Protein AF-A0A954YUU7-F1 (afdb_monomer)

Solvent-accessible surface area (backbone atoms only — not comparable to full-atom values): 8107 Å² total; per-residue (Å²): 110,68,68,59,55,49,57,58,51,59,74,70,55,63,69,83,80,57,45,73,68,53,53,52,54,51,49,52,55,49,50,50,46,53,50,47,47,47,38,70,70,43,52,47,56,52,49,53,53,49,51,53,50,52,42,43,75,76,69,24,52,82,73,52,71,70,53,55,50,48,22,47,68,26,26,52,60,20,48,50,49,51,50,48,52,45,53,51,51,52,50,52,50,52,52,42,42,74,72,68,52,73,58,63,66,62,52,60,50,47,46,77,81,47,41,59,68,59,52,53,49,54,55,50,51,23,54,51,33,27,51,51,13,49,48,49,44,53,53,45,52,50,50,27,58,52,83,74,119

pLDDT: mean 84.13, std 15.95, range [41.03, 98.38]

Mean predicted aligned error: 7.37 Å

Foldseek 3Di:
DLVVVLVVLVVPQDCVLLPPVLVVVLVVLVVVLVVLCCVLVPVVVVVLVVLQVVLVVVPFARQDPVLVVLLCVLRVVLSVLVSVLSSLLSVLVSVCVVVPDNPVVVSVCCRVDNPPVVVCVSNVSSVVSNVVSVVSSVVSSVVRNPVPD

Radius of gyration: 20.02 Å; Cα contacts (8 Å, |Δi|>4): 94; chains: 1; bounding box: 42×26×63 Å

Sequence (149 aa):
LSGVAFQESSKKFNLEAAGGLSYWDANLRLALVHGHILFIGVLLPVALLGMMHLAWAHGGAVIGPKAMRWTSRLYLPCAAVTVGLMLYKGYHVLLSARFGTTNLDAINAAYFGGAVALRHTVYGLAHTGMAIGLGIFVWSLWRSLRDRS

Secondary structure (DSSP, 8-state):
-HHHHHHHHHTT--TTTT-HHHHHHHHHHHHHHHHHHHIIIIIHHHHHHHHHHHHHHTTPPPPPHHHHHHHHHHHHHHHHHHHHHHHHHHHHHHHHHHTT---HHHHHHHGGGG-HHHHHHHHHHHHHHHHHHHHHHHHHHHHHHHTT-

Structure (mmCIF, N/CA/C/O backbone):
data_AF-A0A954YUU7-F1
#
_entry.id   AF-A0A954YUU7-F1
#
loop_
_atom_site.group_PDB
_atom_site.id
_atom_site.type_symbol
_atom_site.label_atom_id
_atom_site.label_alt_id
_atom_site.label_comp_id
_atom_site.label_asym_id
_atom_site.label_entity_id
_atom_site.label_seq_id
_atom_site.pdbx_PDB_ins_code
_atom_site.Cartn_x
_atom_site.Cartn_y
_atom_site.Cartn_z
_atom_site.occupancy
_atom_site.B_iso_or_equiv
_atom_site.auth_seq_id
_atom_site.auth_comp_id
_atom_site.auth_asym_id
_atom_site.auth_atom_id
_atom_site.pdbx_PDB_model_num
ATOM 1 N N . LEU A 1 1 ? -5.415 10.525 -14.731 1.00 43.44 1 LEU A N 1
ATOM 2 C CA . LEU A 1 1 ? -4.658 10.747 -15.990 1.00 43.44 1 LEU A CA 1
ATOM 3 C C . LEU A 1 1 ? -3.691 9.603 -16.314 1.00 43.44 1 LEU A C 1
ATOM 5 O O . LEU A 1 1 ? -3.730 9.124 -17.438 1.00 43.44 1 LEU A O 1
ATOM 9 N N . SER A 1 2 ? -2.898 9.094 -15.360 1.00 41.03 2 SER A N 1
ATOM 10 C CA . SER A 1 2 ? -1.953 7.981 -15.598 1.00 41.03 2 SER A CA 1
ATOM 11 C C . SER A 1 2 ? -2.601 6.683 -16.108 1.00 41.03 2 SER A C 1
ATOM 13 O O . SER A 1 2 ? -2.070 6.073 -17.025 1.00 41.03 2 SER A O 1
ATOM 15 N N . GLY A 1 3 ? -3.767 6.286 -15.582 1.00 41.25 3 GLY A N 1
ATOM 16 C CA . GLY A 1 3 ? -4.477 5.075 -16.031 1.00 41.25 3 GLY A CA 1
ATOM 17 C C . GLY A 1 3 ? -5.008 5.149 -17.469 1.00 41.25 3 GLY A C 1
ATOM 18 O O . GLY A 1 3 ? -4.908 4.181 -18.212 1.00 41.25 3 GLY A O 1
ATOM 19 N N . VAL A 1 4 ? -5.494 6.320 -17.897 1.00 48.12 4 VAL A N 1
ATOM 20 C CA . VAL A 1 4 ? -5.962 6.547 -19.279 1.00 48.12 4 VAL A CA 1
ATOM 21 C C . VAL A 1 4 ? -4.778 6.575 -20.245 1.00 48.12 4 VAL A C 1
ATOM 23 O O . VAL A 1 4 ? -4.830 5.944 -21.294 1.00 48.12 4 VAL A O 1
ATOM 26 N N . ALA A 1 5 ? -3.671 7.220 -19.859 1.00 47.91 5 ALA A N 1
ATOM 27 C CA . ALA A 1 5 ? -2.430 7.191 -20.633 1.00 47.91 5 ALA A CA 1
ATOM 28 C C . ALA A 1 5 ? -1.857 5.766 -20.754 1.00 47.91 5 ALA A C 1
ATOM 30 O O . ALA A 1 5 ? -1.339 5.393 -21.804 1.00 47.91 5 ALA A O 1
ATOM 31 N N . PHE A 1 6 ? -1.993 4.949 -19.705 1.00 53.81 6 PHE A N 1
ATOM 32 C CA . PHE A 1 6 ? -1.594 3.544 -19.713 1.00 53.81 6 PHE A CA 1
ATOM 33 C C . PHE A 1 6 ? -2.450 2.710 -20.679 1.00 53.81 6 PHE A C 1
ATOM 35 O O . PHE A 1 6 ? -1.908 1.974 -21.501 1.00 53.81 6 PHE A O 1
ATOM 42 N N . GLN A 1 7 ? -3.774 2.874 -20.629 1.00 53.28 7 GLN A N 1
ATOM 43 C CA . GLN A 1 7 ? -4.718 2.183 -21.513 1.00 53.28 7 GLN A CA 1
ATOM 44 C C . GLN A 1 7 ? -4.572 2.607 -22.985 1.00 53.28 7 GLN A C 1
ATOM 46 O O . GLN A 1 7 ? -4.714 1.789 -23.887 1.00 53.28 7 GLN A O 1
ATOM 51 N N . GLU A 1 8 ? -4.277 3.877 -23.252 1.00 53.88 8 GLU A N 1
ATOM 52 C CA . GLU A 1 8 ? -3.975 4.368 -24.603 1.00 53.88 8 GLU A CA 1
ATOM 53 C C . GLU A 1 8 ? -2.629 3.840 -25.128 1.00 53.88 8 GLU A C 1
ATOM 55 O O . GLU A 1 8 ? -2.486 3.566 -26.320 1.00 53.88 8 GLU A O 1
ATOM 60 N N . SER A 1 9 ? -1.643 3.665 -24.243 1.00 53.56 9 SER A N 1
ATOM 61 C CA . SER A 1 9 ? -0.322 3.135 -24.596 1.00 53.56 9 SER A CA 1
ATOM 62 C C . SER A 1 9 ? -0.359 1.632 -24.893 1.00 53.56 9 SER A C 1
ATOM 64 O O . SER A 1 9 ? 0.294 1.181 -25.833 1.00 53.56 9 SER A O 1
ATOM 66 N N . SER A 1 10 ? -1.166 0.852 -24.162 1.00 56.69 10 SER A N 1
ATOM 67 C CA . SER A 1 10 ? -1.283 -0.597 -24.387 1.00 56.69 10 SER A CA 1
ATOM 68 C C . SER A 1 10 ? -1.930 -0.952 -25.730 1.00 56.69 10 SER A C 1
ATOM 70 O O . SER A 1 10 ? -1.542 -1.941 -26.343 1.00 56.69 10 SER A O 1
ATOM 72 N N . LYS A 1 11 ? -2.850 -0.123 -26.243 1.00 58.62 11 LYS A N 1
ATOM 73 C CA . LYS A 1 11 ? -3.479 -0.320 -27.566 1.00 58.62 11 LYS A CA 1
ATOM 74 C C . LYS A 1 11 ? -2.500 -0.198 -28.738 1.00 58.62 11 LYS A C 1
ATOM 76 O O . LYS A 1 11 ? -2.761 -0.740 -29.803 1.00 58.62 11 LYS A O 1
ATOM 81 N N . LYS A 1 12 ? -1.403 0.547 -28.565 1.00 57.59 12 LYS A N 1
ATOM 82 C CA . LYS A 1 12 ? -0.392 0.795 -29.613 1.00 57.59 12 LYS A CA 1
ATOM 83 C C . LYS A 1 12 ? 0.745 -0.224 -29.587 1.00 57.59 12 LYS A C 1
ATOM 85 O O . LYS A 1 12 ? 1.696 -0.107 -30.356 1.00 57.59 12 LYS A O 1
ATOM 90 N N . PHE A 1 13 ? 0.671 -1.190 -28.678 1.00 56.81 13 PHE A N 1
ATOM 91 C CA . PHE A 1 13 ? 1.671 -2.226 -28.536 1.00 56.81 13 PHE A CA 1
ATOM 92 C C . PHE A 1 13 ? 1.469 -3.279 -29.629 1.00 56.81 13 PHE A C 1
ATOM 94 O O . PHE A 1 13 ? 0.458 -3.976 -29.637 1.00 56.81 13 PHE A O 1
ATOM 101 N N . ASN A 1 14 ? 2.402 -3.364 -30.582 1.00 57.22 14 ASN A N 1
ATOM 102 C CA . ASN A 1 14 ? 2.292 -4.312 -31.685 1.00 57.22 14 ASN A CA 1
ATOM 103 C C . ASN A 1 14 ? 2.688 -5.720 -31.207 1.00 57.22 14 ASN A C 1
ATOM 105 O O . ASN A 1 14 ? 3.862 -6.007 -30.969 1.00 57.22 14 ASN A O 1
ATOM 109 N N . LEU A 1 15 ? 1.679 -6.568 -31.017 1.00 55.12 15 LEU A N 1
ATOM 110 C CA . LEU A 1 15 ? 1.772 -7.869 -30.348 1.00 55.12 15 LEU A CA 1
ATOM 111 C C . LEU A 1 15 ? 2.627 -8.889 -31.101 1.00 55.12 15 LEU A C 1
ATOM 113 O O . LEU A 1 15 ? 3.297 -9.711 -30.478 1.00 55.12 15 LEU A O 1
ATOM 117 N N . GLU A 1 16 ? 2.644 -8.808 -32.428 1.00 56.09 16 GLU A N 1
ATOM 118 C CA . GLU A 1 16 ? 3.405 -9.723 -33.282 1.00 56.09 16 GLU A CA 1
ATOM 119 C C . GLU A 1 16 ? 4.917 -9.461 -33.213 1.00 56.09 16 GLU A C 1
ATOM 121 O O . GLU A 1 16 ? 5.716 -10.385 -33.338 1.00 56.09 16 GLU A O 1
ATOM 126 N N . ALA A 1 17 ? 5.324 -8.219 -32.931 1.00 56.62 17 ALA A N 1
ATOM 127 C CA . ALA A 1 17 ? 6.730 -7.822 -32.874 1.00 56.62 17 ALA A CA 1
ATOM 128 C C . ALA A 1 17 ? 7.426 -8.195 -31.551 1.00 56.62 17 ALA A C 1
ATOM 130 O O . ALA A 1 17 ? 8.653 -8.221 -31.485 1.00 56.62 17 ALA A O 1
ATOM 131 N N . ALA A 1 18 ? 6.666 -8.473 -30.488 1.00 55.22 18 ALA A N 1
ATOM 132 C CA . ALA A 1 18 ? 7.222 -8.675 -29.150 1.00 55.22 18 ALA A CA 1
ATOM 133 C C . ALA A 1 18 ? 7.676 -10.127 -28.881 1.00 55.22 18 ALA A C 1
ATOM 135 O O . ALA A 1 18 ? 8.392 -10.370 -27.910 1.00 55.22 18 ALA A O 1
ATOM 136 N N . GLY A 1 19 ? 7.302 -11.092 -29.730 1.00 55.84 19 GLY A N 1
ATOM 137 C CA . GLY A 1 19 ? 7.535 -12.521 -29.493 1.00 55.84 19 GLY A CA 1
ATOM 138 C C . GLY A 1 19 ? 6.646 -13.051 -28.358 1.00 55.84 19 GLY A C 1
ATOM 139 O O . GLY A 1 19 ? 6.713 -12.578 -27.228 1.00 55.84 19 GLY A O 1
ATOM 140 N N . GLY A 1 20 ? 5.789 -14.037 -28.642 1.00 54.81 20 GLY A N 1
ATOM 141 C CA . GLY A 1 20 ? 4.630 -14.406 -27.807 1.00 54.81 20 GLY A CA 1
ATOM 142 C C . GLY A 1 20 ? 4.870 -14.672 -26.308 1.00 54.81 20 GLY A C 1
ATOM 143 O O . GLY A 1 20 ? 3.942 -14.509 -25.523 1.00 54.81 20 GLY A O 1
ATOM 144 N N . LEU A 1 21 ? 6.088 -15.016 -25.875 1.00 55.62 21 LEU A N 1
ATOM 145 C CA . LEU A 1 21 ? 6.442 -15.162 -24.451 1.00 55.62 21 LEU A CA 1
ATOM 146 C C . LEU A 1 21 ? 6.482 -13.820 -23.696 1.00 55.62 21 LEU A C 1
ATOM 148 O O . LEU A 1 21 ? 6.006 -13.739 -22.565 1.00 55.62 21 LEU A O 1
ATOM 152 N N . SER A 1 22 ? 6.969 -12.746 -24.326 1.00 61.31 22 SER A N 1
ATOM 153 C CA . SER A 1 22 ? 7.045 -11.422 -23.685 1.00 61.31 22 SER A CA 1
ATOM 154 C C . SER A 1 22 ? 5.660 -10.797 -23.473 1.00 61.31 22 SER A C 1
ATOM 156 O O . SER A 1 22 ? 5.454 -10.032 -22.530 1.00 61.31 22 SER A O 1
ATOM 158 N N . TYR A 1 23 ? 4.689 -11.171 -24.314 1.00 62.81 23 TYR A N 1
ATOM 159 C CA . TYR A 1 23 ? 3.291 -10.768 -24.194 1.00 62.81 23 TYR A CA 1
ATOM 160 C C . TYR A 1 23 ? 2.627 -11.358 -22.948 1.00 62.81 23 TYR A C 1
ATOM 162 O O . TYR A 1 23 ? 2.000 -10.625 -22.178 1.00 62.81 23 TYR A O 1
ATOM 170 N N . TRP A 1 24 ? 2.784 -12.666 -22.726 1.00 59.75 24 TRP A N 1
ATOM 171 C CA . TRP A 1 24 ? 2.230 -13.331 -21.547 1.00 59.75 24 TRP A CA 1
ATOM 172 C C . TRP A 1 24 ? 2.837 -12.781 -20.260 1.00 59.75 24 TRP A C 1
ATOM 174 O O . TRP A 1 24 ? 2.092 -12.468 -19.334 1.00 59.75 24 TRP A O 1
ATOM 184 N N . ASP A 1 25 ? 4.149 -12.552 -20.232 1.00 62.22 25 ASP A N 1
ATOM 185 C CA . ASP A 1 25 ? 4.821 -11.954 -19.076 1.00 62.22 25 ASP A CA 1
ATOM 186 C C . ASP A 1 25 ? 4.380 -10.509 -18.813 1.00 62.22 25 ASP A C 1
ATOM 188 O O . ASP A 1 25 ? 4.174 -10.116 -17.658 1.00 62.22 25 ASP A O 1
ATOM 192 N N . ALA A 1 26 ? 4.200 -9.704 -19.864 1.00 64.00 26 ALA A N 1
ATOM 193 C CA . ALA A 1 26 ? 3.695 -8.340 -19.736 1.00 64.00 26 ALA A CA 1
ATOM 194 C C . ALA A 1 26 ? 2.254 -8.318 -19.198 1.00 64.00 26 ALA A C 1
ATOM 196 O O . ALA A 1 26 ? 1.956 -7.553 -18.275 1.00 64.00 26 ALA A O 1
ATOM 197 N N . ASN A 1 27 ? 1.381 -9.192 -19.707 1.00 66.62 27 ASN A N 1
ATOM 198 C CA . ASN A 1 27 ? 0.008 -9.3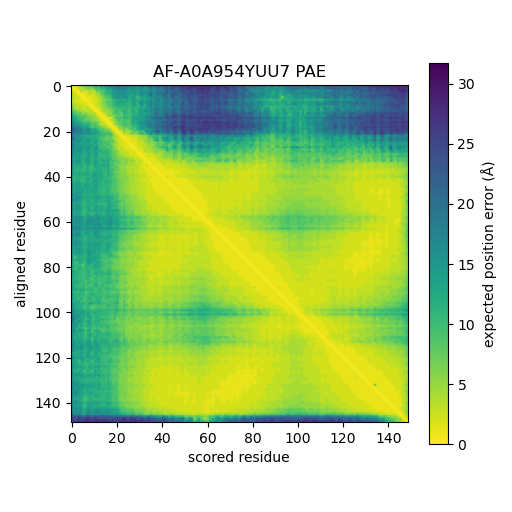31 -19.224 1.00 66.62 27 ASN A CA 1
ATOM 199 C C . ASN A 1 27 ? -0.062 -9.862 -17.795 1.00 66.62 27 ASN A C 1
ATOM 201 O O . ASN A 1 27 ? -0.828 -9.331 -16.995 1.00 66.62 27 ASN A O 1
ATOM 205 N N . LEU A 1 28 ? 0.747 -10.864 -17.444 1.00 66.06 28 LEU A N 1
ATOM 206 C CA . LEU A 1 28 ? 0.788 -11.419 -16.092 1.00 66.06 28 LEU A CA 1
ATOM 207 C C . LEU A 1 28 ? 1.224 -10.346 -15.087 1.00 66.06 28 LEU A C 1
ATOM 209 O O . LEU A 1 28 ? 0.608 -10.176 -14.034 1.00 66.06 28 LEU A O 1
ATOM 213 N N . ARG A 1 29 ? 2.249 -9.558 -15.436 1.00 66.75 29 ARG A N 1
ATOM 214 C CA . ARG A 1 29 ? 2.715 -8.432 -14.613 1.00 66.75 29 ARG A CA 1
ATOM 215 C C . ARG A 1 29 ? 1.661 -7.336 -14.495 1.00 66.75 29 ARG A C 1
ATOM 217 O O . ARG A 1 29 ? 1.523 -6.761 -13.418 1.00 66.75 29 ARG A O 1
ATOM 224 N N . LEU A 1 30 ? 0.906 -7.060 -15.556 1.00 67.50 30 LEU A N 1
ATOM 225 C CA . LEU A 1 30 ? -0.180 -6.084 -15.526 1.00 67.50 30 LEU A CA 1
ATOM 226 C C . LEU A 1 30 ? -1.371 -6.561 -14.683 1.00 67.50 30 LEU A C 1
ATOM 228 O O . LEU A 1 30 ? -1.890 -5.802 -13.862 1.00 67.50 30 LEU A O 1
ATOM 232 N N . ALA A 1 31 ? -1.761 -7.826 -14.833 1.00 73.38 31 ALA A N 1
ATOM 233 C CA . ALA A 1 31 ? -2.781 -8.468 -14.013 1.00 73.38 31 ALA A CA 1
ATOM 234 C C . ALA A 1 31 ? -2.391 -8.436 -12.529 1.00 73.38 31 ALA A C 1
ATOM 236 O O . ALA A 1 31 ? -3.233 -8.154 -11.677 1.00 73.38 31 ALA A O 1
ATOM 237 N N . LEU A 1 32 ? -1.103 -8.618 -12.217 1.00 75.69 32 LEU A N 1
ATOM 238 C CA . LEU A 1 32 ? -0.587 -8.506 -10.855 1.00 75.69 32 LEU A CA 1
ATOM 239 C C . LEU A 1 32 ? -0.770 -7.094 -10.274 1.00 75.69 32 LEU A C 1
ATOM 241 O O . LEU A 1 32 ? -1.151 -6.961 -9.110 1.00 75.69 32 LEU A O 1
ATOM 245 N N . VAL A 1 33 ? -0.527 -6.045 -11.070 1.00 76.00 33 VAL A N 1
ATOM 246 C CA . VAL A 1 33 ? -0.754 -4.646 -10.658 1.00 76.00 33 VAL A CA 1
ATOM 247 C C . VAL A 1 33 ? -2.237 -4.393 -10.404 1.00 76.00 33 VAL A C 1
ATOM 249 O O . VAL A 1 33 ? -2.593 -3.818 -9.376 1.00 76.00 33 VAL A O 1
ATOM 252 N N . HIS A 1 34 ? -3.108 -4.859 -11.301 1.00 75.12 34 HIS A N 1
ATOM 253 C CA . HIS A 1 34 ? -4.553 -4.719 -11.133 1.00 75.12 34 HIS A CA 1
ATOM 254 C C . HIS A 1 34 ? -5.049 -5.441 -9.871 1.00 75.12 34 HIS A C 1
ATOM 256 O O . HIS A 1 34 ? -5.762 -4.851 -9.059 1.00 75.12 34 HIS A O 1
ATOM 262 N N . GLY A 1 35 ? -4.599 -6.683 -9.664 1.00 83.69 35 GLY A N 1
ATOM 263 C CA . GLY A 1 35 ? -4.920 -7.480 -8.483 1.00 83.69 35 GLY A CA 1
ATOM 264 C C . GLY A 1 35 ? -4.473 -6.812 -7.184 1.00 83.69 35 GLY A C 1
ATOM 265 O O . GLY A 1 35 ? -5.247 -6.762 -6.232 1.00 83.69 35 GLY A O 1
ATOM 266 N N . HIS A 1 36 ? -3.274 -6.221 -7.149 1.00 87.62 36 HIS A N 1
ATOM 267 C CA . HIS A 1 36 ? -2.804 -5.490 -5.970 1.00 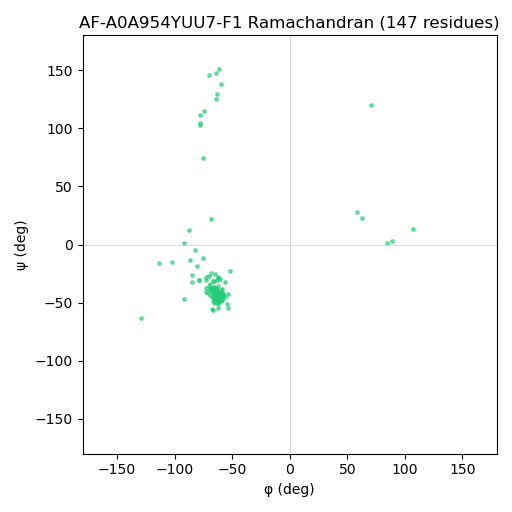87.62 36 HIS A CA 1
ATOM 268 C C . HIS A 1 36 ? -3.634 -4.244 -5.691 1.00 87.62 36 HIS A C 1
ATOM 270 O O . HIS A 1 36 ? -4.006 -4.037 -4.541 1.00 87.62 36 HIS A O 1
ATOM 276 N N . ILE A 1 37 ? -3.951 -3.439 -6.711 1.00 87.62 37 ILE A N 1
ATOM 277 C CA . ILE A 1 37 ? -4.790 -2.244 -6.541 1.00 87.62 37 ILE A CA 1
ATOM 278 C C . ILE A 1 37 ? -6.157 -2.632 -5.977 1.00 87.62 37 ILE A C 1
ATOM 280 O O . ILE A 1 37 ? -6.612 -2.015 -5.015 1.00 87.62 37 ILE A O 1
ATOM 284 N N . LEU A 1 38 ? -6.791 -3.668 -6.532 1.00 88.94 38 LEU A N 1
ATOM 285 C CA . LEU A 1 38 ? -8.079 -4.151 -6.041 1.00 88.94 38 LEU A CA 1
ATOM 286 C C . LEU A 1 38 ? -7.963 -4.670 -4.601 1.00 88.94 38 LEU A C 1
ATOM 288 O O . LEU A 1 38 ? -8.781 -4.332 -3.747 1.00 88.94 38 LEU A O 1
ATOM 292 N N . PHE A 1 39 ? -6.924 -5.450 -4.308 1.00 92.81 39 PHE A N 1
ATOM 293 C CA . PHE A 1 39 ? -6.736 -6.038 -2.991 1.00 92.81 39 PHE A CA 1
ATOM 294 C C . PHE A 1 39 ? -6.461 -4.981 -1.913 1.00 92.81 39 PHE A C 1
ATOM 296 O O . PHE A 1 39 ? -7.214 -4.888 -0.947 1.00 92.81 39 PHE A O 1
ATOM 303 N N . ILE A 1 40 ? -5.432 -4.145 -2.080 1.00 93.81 40 ILE A N 1
ATOM 304 C CA . ILE A 1 40 ? -5.035 -3.160 -1.058 1.00 93.81 40 ILE A CA 1
ATOM 305 C C . ILE A 1 40 ? -5.940 -1.921 -1.056 1.00 93.81 40 ILE A C 1
ATOM 307 O O . ILE A 1 40 ? -6.144 -1.295 -0.017 1.00 93.81 40 ILE A O 1
ATOM 311 N N . GLY A 1 41 ? -6.486 -1.541 -2.211 1.00 89.56 41 GLY A N 1
ATOM 312 C CA . GLY A 1 41 ? -7.318 -0.348 -2.348 1.00 89.56 41 GLY A CA 1
ATOM 313 C C . GLY A 1 41 ? -8.785 -0.578 -2.000 1.00 89.56 41 GLY A C 1
ATOM 314 O O . GLY A 1 41 ? -9.453 0.370 -1.597 1.00 89.56 41 GLY A O 1
ATOM 315 N N . VAL A 1 42 ? -9.289 -1.811 -2.143 1.00 91.94 42 VAL A N 1
ATOM 316 C CA . VAL A 1 42 ? -10.726 -2.106 -2.014 1.00 91.94 42 VAL A CA 1
ATOM 317 C C . VAL A 1 42 ? -10.986 -3.261 -1.055 1.00 91.94 42 VAL A C 1
ATOM 319 O O . VAL A 1 42 ? -11.611 -3.054 -0.016 1.00 91.94 42 VAL A O 1
ATOM 322 N N . LEU A 1 43 ? -10.499 -4.466 -1.365 1.00 95.50 43 LEU A N 1
ATOM 323 C CA . LEU A 1 43 ? -10.875 -5.670 -0.615 1.00 95.50 43 LEU A CA 1
ATOM 324 C C . LEU A 1 43 ? -10.402 -5.619 0.837 1.00 95.50 43 LEU A C 1
ATOM 326 O O . LEU A 1 43 ? -11.174 -5.935 1.739 1.00 95.50 43 LEU A O 1
ATOM 330 N N . LEU A 1 44 ? -9.162 -5.187 1.078 1.00 95.62 44 LEU A N 1
ATOM 331 C CA . LEU A 1 44 ? -8.623 -5.118 2.428 1.00 95.62 44 LEU A CA 1
ATOM 332 C C . LEU A 1 44 ? -9.360 -4.070 3.282 1.00 95.62 44 LEU A C 1
ATOM 334 O O . LEU A 1 44 ? -9.834 -4.455 4.347 1.00 95.62 44 LEU A O 1
ATOM 338 N N . PRO A 1 45 ? -9.567 -2.807 2.847 1.00 94.50 45 PRO A N 1
ATOM 339 C CA . PRO A 1 45 ? -10.411 -1.858 3.579 1.00 94.50 45 PRO A CA 1
ATOM 340 C C . PRO A 1 45 ? -11.818 -2.381 3.890 1.00 94.50 45 PRO A C 1
ATOM 342 O O . PRO A 1 45 ? -12.287 -2.229 5.018 1.00 94.50 45 PRO A O 1
ATOM 345 N N . VAL A 1 46 ? -12.473 -3.039 2.927 1.00 97.25 46 VAL A N 1
ATOM 346 C CA . VAL A 1 46 ? -13.793 -3.658 3.136 1.00 97.25 46 VAL A CA 1
ATOM 347 C C . VAL A 1 46 ? -13.719 -4.758 4.198 1.00 97.25 46 VAL A C 1
ATOM 349 O O . VAL A 1 46 ? -14.561 -4.798 5.094 1.00 97.25 46 VAL A O 1
ATOM 352 N N . ALA A 1 47 ? -12.690 -5.606 4.163 1.00 97.31 47 ALA A N 1
ATOM 353 C CA . ALA A 1 47 ? -12.474 -6.633 5.177 1.00 97.31 47 ALA A CA 1
ATOM 354 C C . ALA A 1 47 ? -12.217 -6.030 6.571 1.00 97.31 47 ALA A C 1
ATOM 356 O O . ALA A 1 47 ? -12.767 -6.525 7.554 1.00 97.31 47 ALA A O 1
ATOM 357 N N . LEU A 1 48 ? -11.441 -4.941 6.675 1.00 96.38 48 LEU A N 1
ATOM 358 C CA . LEU A 1 48 ? -11.223 -4.236 7.945 1.00 96.38 48 LEU A CA 1
ATOM 359 C C . LEU A 1 48 ? -12.539 -3.696 8.518 1.00 96.38 48 LEU A C 1
ATOM 361 O O . LEU A 1 48 ? -12.819 -3.889 9.701 1.00 96.38 48 LEU A O 1
ATOM 365 N N . LEU A 1 49 ? -13.371 -3.071 7.679 1.00 96.38 49 LEU A N 1
ATOM 366 C CA . LEU A 1 49 ? -14.698 -2.597 8.078 1.00 96.38 49 LEU A CA 1
ATOM 367 C C . LEU A 1 49 ? -15.602 -3.752 8.524 1.00 96.38 49 LEU A C 1
ATOM 369 O O . LEU A 1 49 ? -16.252 -3.649 9.564 1.00 96.38 49 LEU A O 1
ATOM 373 N N . GLY A 1 50 ? -15.597 -4.867 7.789 1.00 97.62 50 GLY A N 1
ATOM 374 C CA . GLY A 1 50 ? -16.326 -6.081 8.160 1.00 97.62 50 GLY A CA 1
ATOM 375 C C . GLY A 1 50 ? -15.890 -6.627 9.520 1.00 97.62 50 GLY A C 1
ATOM 376 O O . GLY A 1 50 ? -16.733 -6.931 10.360 1.00 97.62 50 GLY A O 1
ATOM 377 N N . MET A 1 51 ? -14.584 -6.669 9.791 1.00 97.25 51 MET A N 1
ATOM 378 C CA . MET A 1 51 ? -14.054 -7.081 11.093 1.00 97.25 51 MET A CA 1
ATOM 379 C C . MET A 1 51 ? -14.482 -6.146 12.230 1.00 97.25 51 MET A C 1
ATOM 381 O O . MET A 1 51 ? -14.861 -6.629 13.295 1.00 97.25 51 MET A O 1
ATOM 385 N N . MET A 1 52 ? -14.469 -4.823 12.018 1.00 96.31 52 MET A N 1
ATOM 386 C CA . MET A 1 52 ? -14.982 -3.868 13.012 1.00 96.31 52 MET A CA 1
ATOM 387 C C . MET A 1 52 ? -16.470 -4.086 13.281 1.00 96.31 52 MET A C 1
ATOM 389 O O . MET A 1 52 ? -16.889 -4.091 14.438 1.00 96.31 52 MET A O 1
ATOM 393 N N . HIS A 1 53 ? -17.259 -4.278 12.221 1.00 96.62 53 HIS A N 1
ATOM 394 C CA . HIS A 1 53 ? -18.692 -4.515 12.334 1.00 96.62 53 HIS A CA 1
ATOM 395 C C . HIS A 1 53 ? -18.987 -5.802 13.106 1.00 96.62 53 HIS A C 1
ATOM 397 O O . HIS A 1 53 ? -19.785 -5.779 14.039 1.00 96.62 53 HIS A O 1
ATOM 403 N N . LEU A 1 54 ? -18.296 -6.899 12.781 1.00 96.75 54 LEU A N 1
ATOM 404 C CA . LEU A 1 54 ? -18.423 -8.162 13.506 1.00 96.75 54 LEU A CA 1
ATOM 405 C C . LEU A 1 54 ? -18.005 -8.016 14.969 1.00 96.75 54 LEU A C 1
ATOM 407 O O . LEU A 1 54 ? -18.719 -8.497 15.847 1.00 96.75 54 LEU A O 1
ATOM 411 N N . ALA A 1 55 ? -16.899 -7.326 15.257 1.00 95.31 55 ALA A N 1
ATOM 412 C CA . ALA A 1 55 ? -16.473 -7.115 16.634 1.00 95.31 55 ALA A CA 1
ATOM 413 C C . ALA A 1 55 ? -17.516 -6.331 17.437 1.00 95.31 55 ALA A C 1
ATOM 415 O O . ALA A 1 55 ? -17.853 -6.738 18.550 1.00 95.31 55 ALA A O 1
ATOM 416 N N . TRP A 1 56 ? -18.076 -5.267 16.856 1.00 94.50 56 TRP A N 1
ATOM 417 C CA . TRP A 1 56 ? -19.156 -4.490 17.462 1.00 94.50 56 TRP A CA 1
ATOM 418 C C . TRP A 1 56 ? -20.435 -5.311 17.656 1.00 94.50 56 TRP A C 1
ATOM 420 O O . TRP A 1 56 ? -20.987 -5.300 18.752 1.00 94.50 56 TRP A O 1
ATOM 430 N N . ALA A 1 57 ? -20.859 -6.080 16.647 1.00 95.62 57 ALA A N 1
ATOM 431 C CA . ALA A 1 57 ? -22.049 -6.932 16.712 1.00 95.62 57 ALA A CA 1
ATOM 432 C C . ALA A 1 57 ? -21.954 -7.990 17.817 1.00 95.62 57 ALA A C 1
ATOM 434 O O . ALA A 1 57 ? -22.959 -8.369 18.410 1.00 95.62 57 ALA A O 1
ATOM 435 N N . HIS A 1 58 ? -20.739 -8.430 18.141 1.00 95.69 58 HIS A N 1
ATOM 436 C CA . HIS A 1 58 ? -20.530 -9.341 19.255 1.00 95.69 58 HIS A CA 1
ATOM 437 C C . HIS A 1 58 ? -20.474 -8.620 20.603 1.00 95.69 58 HIS A C 1
ATOM 439 O O . HIS A 1 58 ? -20.367 -9.323 21.594 1.00 95.69 58 HIS A O 1
ATOM 445 N N . GLY A 1 59 ? -20.516 -7.280 20.669 1.00 94.56 59 GLY A N 1
ATOM 446 C CA . GLY A 1 59 ? -20.436 -6.443 21.882 1.00 94.56 59 GLY A CA 1
ATOM 447 C C . GLY A 1 59 ? -19.106 -5.691 22.076 1.00 94.56 59 GLY A C 1
ATOM 448 O O . GLY A 1 59 ? -18.772 -5.295 23.190 1.00 94.56 59 GLY A O 1
ATOM 449 N N . GLY A 1 60 ? -18.254 -5.617 21.048 1.00 94.62 60 GLY A N 1
ATOM 450 C CA . GLY A 1 60 ? -16.866 -5.157 21.159 1.00 94.62 60 GLY A CA 1
ATOM 451 C C . GLY A 1 60 ? -16.810 -3.665 21.425 1.00 94.62 60 GLY A C 1
ATOM 452 O O . GLY A 1 60 ? -17.639 -2.912 20.910 1.00 94.62 60 GLY A O 1
ATOM 453 N N . ALA A 1 61 ? -15.825 -3.226 22.205 1.00 93.94 61 ALA A N 1
ATOM 454 C CA . ALA A 1 61 ? -15.640 -1.802 22.447 1.00 93.94 61 ALA A CA 1
ATOM 455 C C . ALA A 1 61 ? -15.293 -1.070 21.139 1.00 93.94 61 ALA A C 1
ATOM 457 O O . ALA A 1 61 ? -14.614 -1.604 20.259 1.00 93.94 61 ALA A O 1
ATOM 458 N N . VAL A 1 62 ? -15.719 0.184 21.005 1.00 93.25 62 VAL A N 1
ATOM 459 C CA . VAL A 1 62 ? -15.362 0.994 19.834 1.00 93.25 62 VAL A CA 1
ATOM 460 C C . VAL A 1 62 ? -13.846 1.204 19.806 1.00 93.25 62 VAL A C 1
ATOM 462 O O . VAL A 1 62 ? -13.249 1.632 20.795 1.00 93.25 62 VAL A O 1
ATOM 465 N N . ILE A 1 63 ? -13.204 0.925 18.666 1.00 94.94 63 ILE A N 1
ATOM 466 C CA . ILE A 1 63 ? -11.768 1.176 18.515 1.00 94.94 63 ILE A CA 1
ATOM 467 C C . ILE A 1 63 ? -11.506 2.683 18.616 1.00 94.94 63 ILE A C 1
ATOM 469 O O . ILE A 1 63 ? -12.071 3.483 17.872 1.00 94.94 63 ILE A O 1
ATOM 473 N N . GLY A 1 64 ? -10.614 3.071 19.529 1.00 94.50 64 GLY A N 1
ATOM 474 C CA . GLY A 1 64 ? -10.344 4.476 19.814 1.00 94.50 64 GLY A CA 1
ATOM 475 C C . GLY A 1 64 ? -9.802 5.267 18.608 1.00 94.50 64 GLY A C 1
ATOM 476 O O . GLY A 1 64 ? -9.055 4.733 17.778 1.00 94.50 64 GLY A O 1
ATOM 477 N N . PRO A 1 65 ? -10.070 6.586 18.543 1.00 96.31 65 PRO A N 1
ATOM 478 C CA . PRO A 1 65 ? -9.707 7.433 17.402 1.00 96.31 65 PRO A CA 1
ATOM 479 C C . PRO A 1 65 ? -8.193 7.510 17.162 1.00 96.31 65 PRO A C 1
ATOM 481 O O . PRO A 1 65 ? -7.746 7.691 16.029 1.00 96.31 65 PRO A O 1
ATOM 484 N N . LYS A 1 66 ? -7.378 7.345 18.214 1.00 97.06 66 LYS A N 1
ATOM 485 C CA . LYS A 1 66 ? -5.912 7.317 18.108 1.00 97.06 66 LYS A CA 1
ATOM 486 C C . LYS A 1 66 ? -5.430 6.123 17.279 1.00 97.06 66 LYS A C 1
ATOM 488 O O . LYS A 1 66 ? -4.585 6.314 16.408 1.00 97.06 66 LYS A O 1
ATOM 493 N N . ALA A 1 67 ? -5.968 4.927 17.522 1.00 96.25 67 ALA A N 1
ATOM 494 C CA . ALA A 1 67 ? -5.595 3.723 16.781 1.00 96.25 67 ALA A CA 1
ATOM 495 C C . ALA A 1 67 ? -6.001 3.842 15.307 1.00 96.25 67 ALA A C 1
ATOM 497 O O . ALA A 1 67 ? -5.160 3.668 14.431 1.00 96.25 67 ALA A O 1
ATOM 498 N N . MET A 1 68 ? -7.239 4.271 15.034 1.00 96.94 68 MET A N 1
ATOM 499 C CA . MET A 1 68 ? -7.726 4.484 13.663 1.00 96.94 68 MET A CA 1
ATOM 500 C C . MET A 1 68 ? -6.901 5.521 12.898 1.00 96.94 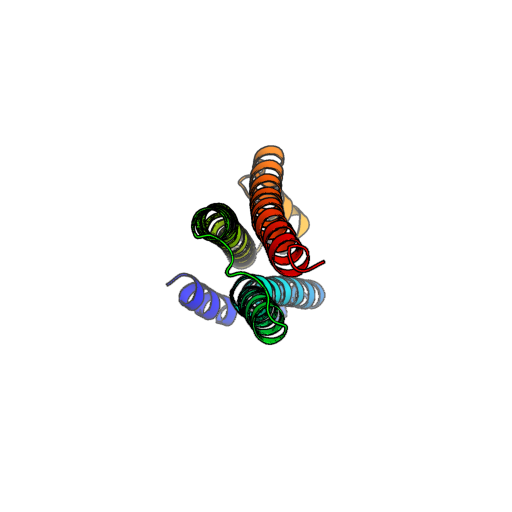68 MET A C 1
ATOM 502 O O . MET A 1 68 ? -6.583 5.326 11.721 1.00 96.94 68 MET A O 1
ATOM 506 N N . ARG A 1 69 ? -6.487 6.601 13.572 1.00 97.81 69 ARG A N 1
ATOM 507 C CA . ARG A 1 69 ? -5.608 7.617 12.984 1.00 97.81 69 ARG A CA 1
ATOM 508 C C . ARG A 1 69 ? -4.242 7.039 12.619 1.00 97.81 69 ARG A C 1
ATOM 510 O O . ARG A 1 69 ? -3.755 7.334 11.532 1.00 97.81 69 ARG A O 1
ATOM 517 N N . TRP A 1 70 ? -3.628 6.236 13.489 1.00 97.88 70 TRP A N 1
ATOM 518 C CA . TRP A 1 70 ? -2.337 5.603 13.200 1.00 97.88 70 TRP A CA 1
ATOM 519 C C . TRP A 1 70 ? -2.434 4.555 12.095 1.00 97.88 70 TRP A C 1
ATOM 521 O O . TRP A 1 70 ? -1.627 4.600 11.169 1.00 97.88 70 TRP A O 1
ATOM 531 N N . THR A 1 71 ? -3.450 3.689 12.128 1.00 97.12 71 THR A N 1
ATOM 532 C CA . THR A 1 71 ? -3.729 2.743 11.041 1.00 97.12 71 THR A CA 1
ATOM 533 C C . THR A 1 71 ? -3.863 3.478 9.713 1.00 97.12 71 THR A C 1
ATOM 535 O O . THR A 1 71 ? -3.153 3.147 8.774 1.00 97.12 71 THR A O 1
ATOM 538 N N . SER A 1 72 ? -4.684 4.529 9.643 1.00 96.19 72 SER A N 1
ATOM 539 C CA . SER A 1 72 ? -4.904 5.276 8.395 1.00 96.19 72 SER A CA 1
ATOM 540 C C . SER A 1 72 ? -3.645 6.004 7.916 1.00 96.19 72 SER A C 1
ATOM 542 O O . SER A 1 72 ? -3.325 5.964 6.731 1.00 96.19 72 SER A O 1
ATOM 544 N N . ARG A 1 73 ? -2.905 6.647 8.832 1.00 97.25 73 ARG A N 1
ATOM 545 C CA . ARG A 1 73 ? -1.677 7.399 8.515 1.00 97.25 73 ARG A CA 1
ATOM 546 C C . ARG A 1 73 ? -0.514 6.523 8.079 1.00 97.25 73 ARG A C 1
ATOM 548 O O . ARG A 1 73 ? 0.373 7.033 7.412 1.00 97.25 73 ARG A O 1
ATOM 555 N N . LEU A 1 74 ? -0.489 5.254 8.467 1.00 97.31 74 LEU A N 1
ATOM 556 C CA . LEU A 1 74 ? 0.521 4.312 7.998 1.00 97.31 74 LEU A CA 1
ATOM 557 C C . LEU A 1 74 ? 0.039 3.579 6.748 1.00 97.31 74 LEU A C 1
ATOM 559 O O . LEU A 1 74 ? 0.752 3.518 5.756 1.00 97.31 74 LEU A O 1
ATOM 563 N N . TYR A 1 75 ? -1.197 3.084 6.760 1.00 97.25 75 TYR A N 1
ATOM 564 C CA . TYR A 1 75 ? -1.733 2.274 5.677 1.00 97.25 75 TYR A CA 1
ATOM 565 C C . TYR A 1 75 ? -1.925 3.068 4.383 1.00 97.25 75 TYR A C 1
ATOM 567 O O . TYR A 1 75 ? -1.372 2.686 3.358 1.00 97.25 75 TYR A O 1
ATOM 575 N N . LEU A 1 76 ? -2.666 4.183 4.410 1.00 95.81 76 LEU A N 1
ATOM 576 C CA . LEU A 1 76 ? -3.046 4.902 3.188 1.00 95.81 76 LEU A CA 1
ATOM 577 C C . LEU A 1 76 ? -1.854 5.450 2.391 1.00 95.81 76 LEU A C 1
ATOM 579 O O . LEU A 1 76 ? -1.792 5.169 1.193 1.00 95.81 76 LEU A O 1
ATOM 583 N N . PRO A 1 77 ? -0.896 6.198 2.977 1.00 97.25 77 PRO A N 1
ATOM 584 C CA . PRO A 1 77 ? 0.224 6.706 2.191 1.00 97.25 77 PRO A CA 1
ATOM 585 C C . PRO A 1 77 ? 1.128 5.574 1.705 1.00 97.25 77 PRO A C 1
ATOM 587 O O . PRO A 1 77 ? 1.578 5.613 0.564 1.00 97.25 77 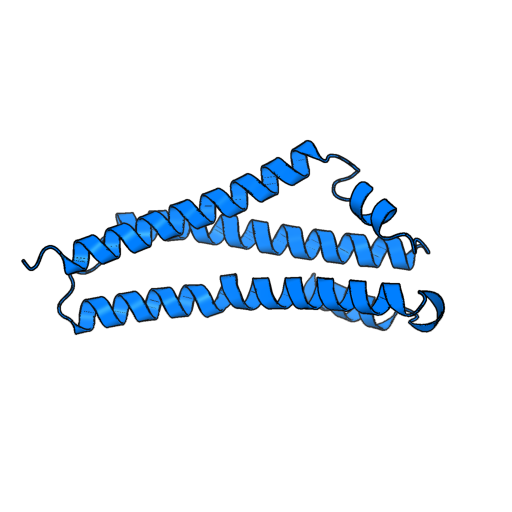PRO A O 1
ATOM 590 N N . CYS A 1 78 ? 1.356 4.532 2.505 1.00 97.56 78 CYS A N 1
ATOM 591 C CA . CYS A 1 78 ? 2.173 3.403 2.077 1.00 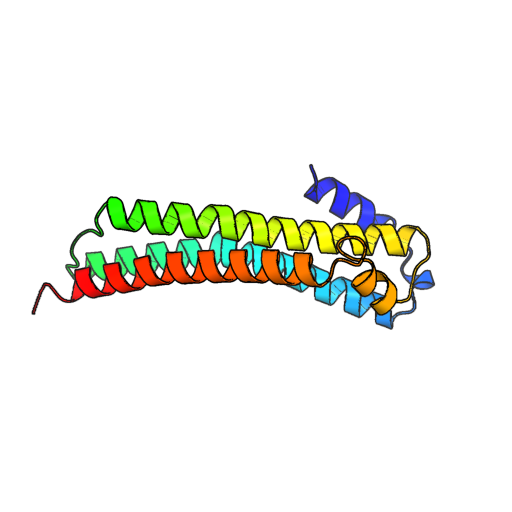97.56 78 CYS A CA 1
ATOM 592 C C . CYS A 1 78 ? 1.491 2.549 0.992 1.00 97.56 78 CYS A C 1
ATOM 594 O O . CYS A 1 78 ? 2.163 2.089 0.065 1.00 97.56 78 CYS A O 1
ATOM 596 N N . ALA A 1 79 ? 0.166 2.391 1.044 1.00 94.94 79 ALA A N 1
ATOM 597 C CA . ALA A 1 79 ? -0.617 1.777 -0.025 1.00 94.94 79 ALA A CA 1
ATOM 598 C C . ALA A 1 79 ? -0.553 2.626 -1.301 1.00 94.94 79 ALA A C 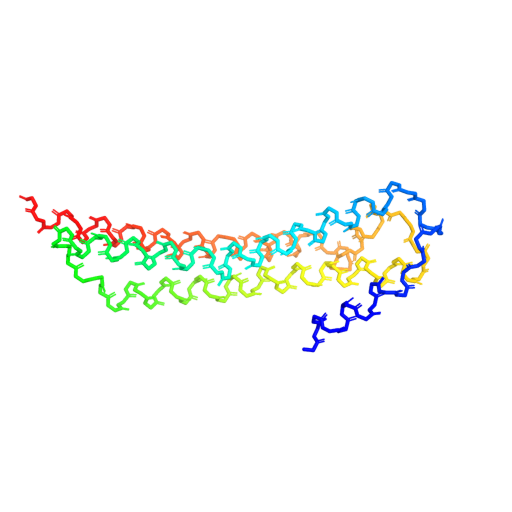1
ATOM 600 O O . ALA A 1 79 ? -0.276 2.095 -2.375 1.00 94.94 79 ALA A O 1
ATOM 601 N N . ALA A 1 80 ? -0.703 3.949 -1.186 1.00 94.00 80 ALA A N 1
ATOM 602 C CA . ALA A 1 80 ? -0.569 4.868 -2.315 1.00 94.00 80 ALA A CA 1
ATOM 603 C C . ALA A 1 80 ? 0.832 4.807 -2.947 1.00 94.00 80 ALA A C 1
ATOM 605 O O . ALA A 1 80 ? 0.944 4.740 -4.170 1.00 94.00 80 ALA A O 1
ATOM 606 N N . VAL A 1 81 ? 1.896 4.756 -2.136 1.00 95.38 81 VAL A N 1
ATOM 607 C CA . VAL A 1 81 ? 3.273 4.551 -2.616 1.00 95.38 81 VAL A CA 1
ATOM 608 C C . VAL A 1 81 ? 3.402 3.204 -3.324 1.00 95.38 81 VAL A C 1
ATOM 610 O O . VAL A 1 81 ? 3.965 3.149 -4.413 1.00 95.38 81 VAL A O 1
ATOM 613 N N . THR A 1 82 ? 2.839 2.131 -2.768 1.00 93.88 82 THR A N 1
ATOM 614 C CA . THR A 1 82 ? 2.869 0.794 -3.385 1.00 93.88 82 THR A CA 1
ATOM 615 C C . THR A 1 82 ? 2.194 0.792 -4.758 1.00 93.88 82 THR A C 1
ATOM 617 O O . THR A 1 82 ? 2.789 0.334 -5.736 1.00 93.88 82 THR A O 1
ATOM 620 N N . VAL A 1 83 ? 0.998 1.381 -4.871 1.00 90.31 83 VAL A N 1
ATOM 621 C CA . VAL A 1 83 ? 0.310 1.557 -6.161 1.00 90.31 83 VAL A CA 1
ATOM 622 C C . VAL A 1 83 ? 1.138 2.427 -7.107 1.00 90.31 83 VAL A C 1
ATOM 624 O O . VAL A 1 83 ? 1.310 2.079 -8.275 1.00 90.31 83 VAL A O 1
ATOM 627 N N . GLY A 1 84 ? 1.694 3.535 -6.616 1.00 90.88 84 GLY A N 1
ATOM 628 C CA . GLY A 1 84 ? 2.543 4.429 -7.401 1.00 90.88 84 GLY A CA 1
ATOM 629 C C . GLY A 1 84 ? 3.764 3.715 -7.984 1.00 90.88 84 GLY A C 1
ATOM 630 O O . GLY A 1 84 ? 4.051 3.863 -9.170 1.00 90.88 84 GLY A O 1
ATOM 631 N N . LEU A 1 85 ? 4.439 2.877 -7.193 1.00 91.19 85 LEU A N 1
ATOM 632 C CA . LEU A 1 85 ? 5.577 2.069 -7.636 1.00 91.19 85 LEU A CA 1
ATOM 633 C C . LEU A 1 85 ? 5.185 1.057 -8.715 1.00 91.19 85 LEU A C 1
ATOM 635 O O . LEU A 1 85 ? 5.934 0.870 -9.678 1.00 91.19 85 LEU A O 1
ATOM 639 N N . MET A 1 86 ? 4.019 0.426 -8.572 1.00 87.25 86 MET A N 1
ATOM 640 C CA . MET A 1 86 ? 3.485 -0.514 -9.557 1.00 87.25 86 MET A CA 1
ATOM 641 C C . MET A 1 86 ? 3.143 0.174 -10.876 1.00 87.25 86 MET A C 1
ATOM 643 O O . MET A 1 86 ? 3.538 -0.310 -11.937 1.00 87.25 86 MET A O 1
ATOM 647 N N . LEU A 1 87 ? 2.477 1.330 -10.815 1.00 85.38 87 LEU A N 1
ATOM 648 C CA . LEU A 1 87 ? 2.190 2.150 -11.992 1.00 85.38 87 LEU A CA 1
ATOM 649 C C . LEU A 1 87 ? 3.481 2.630 -12.659 1.00 85.38 87 LEU A C 1
ATOM 651 O O . LEU A 1 87 ? 3.604 2.544 -13.878 1.00 85.38 87 LEU A O 1
ATOM 655 N N . TYR A 1 88 ? 4.463 3.072 -11.870 1.00 88.62 88 TYR A N 1
ATOM 656 C CA . TYR A 1 88 ? 5.765 3.491 -12.382 1.00 88.62 88 TYR A CA 1
ATOM 657 C C . TYR A 1 88 ? 6.495 2.337 -13.079 1.00 88.62 88 TYR A C 1
ATOM 659 O O . TYR A 1 88 ? 6.997 2.509 -14.188 1.00 88.62 88 TYR A O 1
ATOM 667 N N . LYS A 1 89 ? 6.495 1.137 -12.484 1.00 86.38 89 LYS A N 1
ATOM 668 C CA . LYS A 1 89 ? 7.079 -0.061 -13.103 1.00 86.38 89 LYS A CA 1
ATOM 669 C C . LYS A 1 89 ? 6.362 -0.430 -14.401 1.00 86.38 89 LYS A C 1
ATOM 671 O O . LYS A 1 89 ? 7.025 -0.689 -15.401 1.00 86.38 89 LYS A O 1
ATOM 676 N N . GLY A 1 90 ? 5.029 -0.431 -14.400 1.00 81.19 90 GLY A N 1
ATOM 677 C CA . GLY A 1 90 ? 4.232 -0.708 -15.595 1.00 81.19 90 GLY A CA 1
ATOM 678 C C . GLY A 1 90 ? 4.519 0.291 -16.717 1.00 81.19 90 GLY A C 1
ATOM 679 O O . GLY A 1 90 ? 4.756 -0.110 -17.854 1.00 81.19 90 GLY A O 1
ATOM 680 N N . TYR A 1 91 ? 4.564 1.585 -16.393 1.00 83.12 91 TYR A N 1
ATOM 681 C CA . TYR A 1 91 ? 4.893 2.637 -17.353 1.00 83.12 91 TYR A CA 1
ATOM 682 C C . TYR A 1 91 ? 6.314 2.489 -17.913 1.00 83.12 91 TYR A C 1
ATOM 684 O O . TYR A 1 91 ? 6.506 2.590 -19.122 1.00 83.12 91 TYR A O 1
ATOM 692 N N . HIS A 1 92 ? 7.298 2.189 -17.059 1.00 86.00 92 HIS A N 1
ATOM 693 C CA . HIS A 1 92 ? 8.689 1.951 -17.466 1.00 86.00 92 HIS A CA 1
ATOM 694 C C . HIS A 1 92 ? 8.823 0.780 -18.449 1.00 86.00 92 HIS A C 1
ATOM 696 O O . HIS A 1 92 ? 9.538 0.884 -19.447 1.00 86.00 92 HIS A O 1
ATOM 702 N N . VAL A 1 93 ? 8.096 -0.315 -18.202 1.00 82.50 93 VAL A N 1
ATOM 703 C CA . VAL A 1 93 ? 8.047 -1.472 -19.109 1.00 82.50 93 VAL A CA 1
ATOM 704 C C . VAL A 1 93 ? 7.430 -1.089 -20.453 1.00 82.50 93 VAL A C 1
ATOM 706 O O . VAL A 1 93 ? 8.040 -1.348 -21.488 1.00 82.50 93 VAL A O 1
ATOM 709 N N . LEU A 1 94 ? 6.268 -0.425 -20.448 1.00 79.19 94 LEU A N 1
ATOM 710 C CA . LEU A 1 94 ? 5.609 0.019 -21.681 1.00 79.19 94 LEU A CA 1
ATOM 711 C C . LEU A 1 94 ? 6.495 0.955 -22.504 1.00 79.19 94 LEU A C 1
ATOM 713 O O . LEU A 1 94 ? 6.581 0.808 -23.721 1.00 79.19 94 LEU A O 1
ATOM 717 N N . LEU A 1 95 ? 7.149 1.917 -21.849 1.00 83.38 95 LEU A N 1
ATOM 718 C CA . LEU A 1 95 ? 8.009 2.883 -22.521 1.00 83.38 95 LEU A CA 1
ATOM 719 C C . LEU A 1 95 ? 9.219 2.192 -23.153 1.00 83.38 95 LEU A C 1
ATOM 721 O O . LEU A 1 95 ? 9.509 2.419 -24.323 1.00 83.38 95 LEU A O 1
ATOM 725 N N . SER A 1 96 ? 9.884 1.316 -22.398 1.00 81.25 96 SER A N 1
ATOM 726 C CA . SER A 1 96 ? 11.059 0.584 -22.876 1.00 81.25 96 SER A CA 1
ATOM 727 C C . SER A 1 96 ? 10.724 -0.292 -24.080 1.00 81.25 96 SER A C 1
ATOM 729 O O . SER A 1 96 ? 11.445 -0.293 -25.074 1.00 81.25 96 SER A O 1
ATOM 731 N N . ALA A 1 97 ? 9.591 -0.985 -24.023 1.00 77.38 97 ALA A N 1
ATOM 732 C CA . ALA A 1 97 ? 9.164 -1.837 -25.113 1.00 77.38 97 ALA A CA 1
ATOM 733 C C . ALA A 1 97 ? 8.661 -1.039 -26.334 1.00 77.38 97 ALA A C 1
ATOM 735 O O . ALA A 1 97 ? 8.900 -1.445 -27.469 1.00 77.38 97 ALA A O 1
ATOM 736 N N . ARG A 1 98 ? 8.083 0.157 -26.139 1.00 76.88 98 ARG A N 1
ATOM 737 C CA . ARG A 1 98 ? 7.779 1.096 -27.238 1.00 76.88 98 ARG A CA 1
ATOM 738 C C . ARG A 1 98 ? 9.036 1.583 -27.968 1.00 76.88 98 ARG A C 1
ATOM 740 O O . ARG A 1 98 ? 8.964 1.861 -29.161 1.00 76.88 98 ARG A O 1
ATOM 747 N N . PHE A 1 99 ? 10.168 1.675 -27.275 1.00 83.75 99 PHE A N 1
ATOM 748 C CA . PHE A 1 99 ? 11.467 1.998 -27.872 1.00 83.75 99 PHE A CA 1
ATOM 749 C C . PHE A 1 99 ? 12.228 0.767 -28.396 1.00 83.75 99 PHE A C 1
ATOM 751 O O . PHE A 1 99 ? 13.401 0.876 -28.739 1.00 83.75 99 PHE A O 1
ATOM 758 N N . GLY A 1 100 ? 11.568 -0.391 -28.501 1.00 79.19 100 GLY A N 1
ATOM 759 C CA . GLY A 1 100 ? 12.127 -1.589 -29.132 1.00 79.19 100 GLY A CA 1
ATOM 760 C C . GLY A 1 100 ? 12.913 -2.506 -28.196 1.00 79.19 100 GLY A C 1
ATOM 761 O O . GLY A 1 100 ? 13.428 -3.527 -28.647 1.00 79.19 100 GLY A O 1
ATOM 762 N N . THR A 1 101 ? 12.992 -2.207 -26.896 1.00 81.56 101 THR A N 1
ATOM 763 C CA . THR A 1 101 ? 13.624 -3.120 -25.937 1.00 81.56 101 THR A CA 1
ATOM 764 C C . THR A 1 101 ? 12.699 -4.304 -25.662 1.00 81.56 101 THR A C 1
ATOM 766 O O . THR A 1 101 ? 11.638 -4.144 -25.065 1.00 81.56 101 THR A O 1
ATOM 769 N N . THR A 1 102 ? 13.115 -5.509 -26.049 1.00 79.81 102 THR A N 1
ATOM 770 C CA . THR A 1 102 ? 12.361 -6.757 -25.811 1.00 79.81 102 THR A CA 1
ATOM 771 C C . THR A 1 102 ? 12.914 -7.586 -24.649 1.00 79.81 102 THR A C 1
ATOM 773 O O . THR A 1 102 ? 12.224 -8.453 -24.118 1.00 79.81 102 THR A O 1
ATOM 776 N N . ASN A 1 103 ? 14.140 -7.297 -24.198 1.00 84.31 103 ASN A N 1
ATOM 777 C CA . ASN A 1 103 ? 14.762 -7.976 -23.064 1.00 84.31 103 ASN A CA 1
ATOM 778 C C . ASN A 1 103 ? 14.198 -7.451 -21.728 1.00 84.31 103 ASN A C 1
ATOM 780 O O . ASN A 1 103 ? 14.588 -6.385 -21.245 1.00 84.31 103 ASN A O 1
ATOM 784 N N . LEU A 1 104 ? 13.300 -8.223 -21.109 1.00 81.81 104 LEU A N 1
ATOM 785 C CA . LEU A 1 104 ? 12.651 -7.872 -19.840 1.00 81.81 104 LEU A CA 1
ATOM 786 C C . LEU A 1 104 ? 13.625 -7.722 -18.664 1.00 81.81 104 LEU A C 1
ATOM 788 O O . LEU A 1 104 ? 13.349 -6.931 -17.757 1.00 81.81 104 LEU A O 1
ATOM 792 N N . ASP A 1 105 ? 14.750 -8.434 -18.667 1.00 87.00 105 ASP A N 1
ATOM 793 C CA . ASP A 1 105 ? 15.752 -8.331 -17.605 1.00 87.00 105 ASP A CA 1
ATOM 794 C C . ASP A 1 105 ? 16.513 -7.016 -17.698 1.00 87.00 105 ASP A C 1
ATOM 796 O O . ASP A 1 105 ? 16.683 -6.336 -16.685 1.00 87.00 105 ASP A O 1
ATOM 800 N N . ALA A 1 106 ? 16.860 -6.587 -18.913 1.00 86.75 106 ALA A N 1
ATOM 801 C CA . ALA A 1 106 ? 17.447 -5.270 -19.145 1.00 86.75 106 ALA A CA 1
ATOM 802 C C . ALA A 1 106 ? 16.486 -4.142 -18.721 1.00 86.75 106 ALA A C 1
ATOM 804 O O . ALA A 1 106 ? 16.890 -3.197 -18.041 1.00 86.75 106 ALA A O 1
ATOM 805 N N . ILE A 1 107 ? 15.192 -4.270 -19.036 1.00 86.31 107 ILE A N 1
ATOM 806 C CA . ILE A 1 107 ? 14.158 -3.311 -18.608 1.00 86.31 107 ILE A CA 1
ATOM 807 C C . ILE A 1 107 ? 14.046 -3.272 -17.079 1.00 86.31 107 ILE A C 1
ATOM 809 O O . ILE A 1 107 ? 14.012 -2.194 -16.479 1.00 86.31 107 ILE A O 1
ATOM 813 N N . ASN A 1 108 ? 13.998 -4.442 -16.437 1.00 86.19 108 ASN A N 1
ATOM 814 C CA . ASN A 1 108 ? 13.937 -4.573 -14.982 1.00 86.19 108 ASN A CA 1
ATOM 815 C C . ASN A 1 108 ? 15.189 -4.014 -14.291 1.00 86.19 108 ASN A C 1
ATOM 817 O O . ASN A 1 108 ? 15.066 -3.420 -13.216 1.00 86.19 108 ASN A O 1
ATOM 821 N N . ALA A 1 109 ? 16.370 -4.214 -14.878 1.00 89.62 109 ALA A N 1
ATOM 822 C CA . ALA A 1 109 ? 17.630 -3.681 -14.378 1.00 89.62 109 ALA A CA 1
ATOM 823 C C . ALA A 1 109 ? 17.663 -2.153 -14.486 1.00 89.62 109 ALA A C 1
ATOM 825 O O . ALA A 1 109 ? 18.110 -1.499 -13.555 1.00 89.62 109 ALA A O 1
ATOM 826 N N . ALA A 1 110 ? 17.110 -1.578 -15.556 1.00 90.44 110 ALA A N 1
ATOM 827 C CA . ALA A 1 110 ? 17.034 -0.129 -15.750 1.00 90.44 110 ALA A CA 1
ATOM 828 C C . ALA A 1 110 ? 15.955 0.571 -14.896 1.00 90.44 110 ALA A C 1
ATOM 830 O O . ALA A 1 110 ? 15.928 1.800 -14.815 1.00 90.44 110 ALA A O 1
ATOM 831 N N . TYR A 1 111 ? 15.047 -0.173 -14.258 1.00 88.31 111 TYR A N 1
ATOM 832 C CA . TYR A 1 111 ? 14.018 0.399 -13.386 1.00 88.31 111 TYR A CA 1
ATOM 833 C C . TYR A 1 111 ? 14.653 1.184 -12.225 1.00 88.31 111 TYR A C 1
ATOM 835 O O . TYR A 1 111 ? 15.641 0.737 -11.644 1.00 88.31 111 TYR A O 1
ATOM 843 N N . PHE A 1 112 ? 14.094 2.354 -11.883 1.00 90.88 112 PHE A N 1
ATOM 844 C CA . PHE A 1 112 ? 14.733 3.321 -10.969 1.00 90.88 112 PHE A CA 1
ATOM 845 C C . PHE A 1 112 ? 16.118 3.801 -11.452 1.00 90.88 112 PHE A C 1
ATOM 847 O O . PHE A 1 112 ? 16.989 4.123 -10.647 1.00 90.88 112 PHE A O 1
ATOM 854 N N . GLY A 1 113 ? 16.355 3.812 -12.768 1.00 90.62 113 GLY A N 1
ATOM 855 C CA . GLY A 1 113 ? 17.655 4.170 -13.339 1.00 90.62 113 GLY A CA 1
ATOM 856 C C . GLY A 1 113 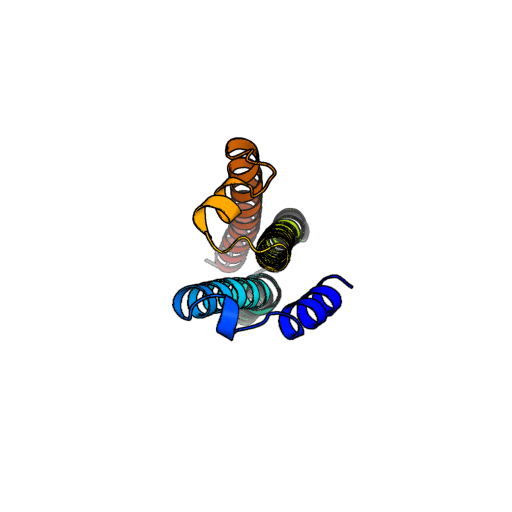? 18.781 3.211 -12.938 1.00 90.62 113 GLY A C 1
ATOM 857 O O . GLY A 1 113 ? 19.937 3.614 -12.922 1.00 90.62 113 GLY A O 1
ATOM 858 N N . GLY A 1 114 ? 18.459 1.972 -12.545 1.00 91.62 114 GLY A N 1
ATOM 859 C CA . GLY A 1 114 ? 19.442 1.015 -12.026 1.00 91.62 114 GLY A CA 1
ATOM 860 C C . GLY A 1 114 ? 19.749 1.140 -10.536 1.00 91.62 114 GLY A C 1
ATOM 861 O O . GLY A 1 114 ? 20.539 0.355 -10.014 1.00 91.62 114 GLY A O 1
ATOM 862 N N . ALA A 1 115 ? 19.105 2.061 -9.811 1.00 93.38 115 ALA A N 1
ATOM 863 C CA . ALA A 1 115 ? 19.305 2.233 -8.373 1.00 93.38 115 ALA A CA 1
ATOM 864 C C . ALA A 1 115 ? 18.608 1.124 -7.555 1.00 93.38 115 ALA A C 1
ATOM 866 O O . ALA A 1 115 ? 17.581 1.337 -6.903 1.00 93.38 115 ALA A O 1
ATOM 867 N N . VAL A 1 116 ? 19.185 -0.082 -7.574 1.00 91.56 116 VAL A N 1
ATOM 868 C CA . VAL A 1 116 ? 18.647 -1.290 -6.923 1.00 91.56 116 VAL A CA 1
ATOM 869 C C . VAL A 1 116 ? 18.405 -1.075 -5.426 1.00 91.56 116 VAL A C 1
ATOM 871 O O . VAL A 1 116 ? 17.331 -1.415 -4.928 1.00 91.56 116 VAL A O 1
ATOM 874 N N . ALA A 1 117 ? 19.354 -0.460 -4.715 1.00 93.38 117 ALA A N 1
ATOM 875 C CA . ALA A 1 117 ? 19.221 -0.190 -3.284 1.00 93.38 117 ALA A CA 1
ATOM 876 C C . ALA A 1 117 ? 18.026 0.729 -2.983 1.00 93.38 117 ALA A C 1
ATOM 878 O O . ALA A 1 117 ? 17.190 0.399 -2.146 1.00 93.38 117 ALA A O 1
ATOM 879 N N . LEU A 1 118 ? 17.888 1.836 -3.725 1.00 93.75 118 LEU A N 1
ATOM 880 C CA . LEU A 1 118 ? 16.765 2.763 -3.573 1.00 93.75 118 LEU A CA 1
ATOM 881 C C . LEU A 1 118 ? 15.430 2.055 -3.815 1.00 93.75 118 LEU A C 1
ATOM 883 O O . LEU A 1 118 ? 14.513 2.177 -3.003 1.00 93.75 118 LEU A O 1
ATOM 887 N N . ARG A 1 119 ? 15.341 1.260 -4.888 1.00 90.62 119 ARG A N 1
ATOM 888 C CA . ARG A 1 119 ? 14.157 0.450 -5.192 1.00 90.62 119 ARG A CA 1
ATOM 889 C C . ARG A 1 119 ? 13.766 -0.421 -3.999 1.00 90.62 119 ARG A C 1
ATOM 891 O O . ARG A 1 119 ? 12.623 -0.356 -3.555 1.00 90.62 119 ARG A O 1
ATOM 898 N N . HIS A 1 120 ? 14.689 -1.228 -3.478 1.00 92.31 120 HIS A N 1
ATOM 899 C CA . HIS A 1 120 ? 14.381 -2.138 -2.372 1.00 92.31 120 HIS A CA 1
ATOM 900 C C . HIS A 1 120 ? 14.004 -1.397 -1.092 1.00 92.31 120 HIS A C 1
ATOM 902 O O . HIS A 1 120 ? 13.051 -1.802 -0.429 1.00 92.31 120 HIS A O 1
ATOM 908 N N . THR A 1 121 ? 14.670 -0.285 -0.791 1.00 96.25 121 THR A N 1
ATOM 909 C CA . THR A 1 121 ? 14.349 0.542 0.374 1.00 96.25 121 THR A CA 1
ATOM 910 C C . THR A 1 121 ? 12.937 1.111 0.287 1.00 96.25 121 THR A C 1
ATOM 912 O O . THR A 1 121 ? 12.160 0.950 1.226 1.00 96.25 121 THR A O 1
ATOM 915 N N . VAL A 1 122 ? 12.555 1.724 -0.839 1.00 95.69 122 VAL A N 1
ATOM 916 C CA . VAL A 1 122 ? 11.212 2.315 -0.981 1.00 95.69 122 VAL A CA 1
ATOM 917 C C . VAL A 1 122 ? 10.131 1.230 -0.934 1.00 95.69 122 VAL A C 1
ATOM 919 O O . VAL A 1 122 ? 9.138 1.392 -0.222 1.00 95.69 122 VAL A O 1
ATOM 922 N N . TYR A 1 123 ? 10.335 0.100 -1.624 1.00 92.81 123 TYR A N 1
ATOM 923 C CA . TYR A 1 123 ? 9.408 -1.037 -1.553 1.00 92.81 123 TYR A CA 1
ATOM 924 C C . TYR A 1 123 ? 9.282 -1.577 -0.124 1.00 92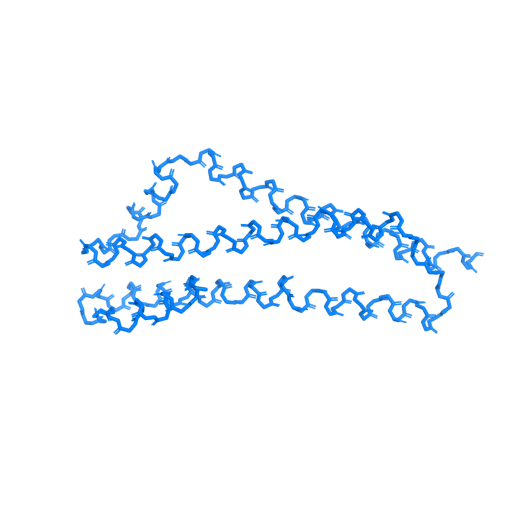.81 123 TYR A C 1
ATOM 926 O O . TYR A 1 123 ? 8.163 -1.754 0.362 1.00 92.81 123 TYR A O 1
ATOM 934 N N . GLY A 1 124 ? 10.406 -1.815 0.554 1.00 96.06 124 GLY A N 1
ATOM 935 C CA . GLY A 1 124 ? 10.437 -2.359 1.908 1.00 96.06 124 GLY A CA 1
ATOM 936 C C . GLY A 1 124 ? 9.748 -1.446 2.916 1.00 96.06 124 GLY A C 1
ATOM 937 O O . GLY A 1 124 ? 8.904 -1.908 3.683 1.00 96.06 124 GLY A O 1
ATOM 938 N N . LEU A 1 125 ? 10.039 -0.143 2.874 1.00 97.88 125 LEU A N 1
ATOM 939 C CA . LEU A 1 125 ? 9.422 0.845 3.761 1.00 97.88 125 LEU A CA 1
ATOM 940 C C . LEU A 1 125 ? 7.911 0.952 3.542 1.00 97.88 125 LEU A C 1
ATOM 942 O O . LEU A 1 125 ? 7.161 0.983 4.517 1.00 97.88 125 LEU A O 1
ATOM 946 N N . ALA A 1 126 ? 7.451 0.955 2.288 1.00 96.56 126 ALA A N 1
ATOM 947 C CA . ALA A 1 126 ? 6.022 0.989 1.989 1.00 96.56 126 ALA A CA 1
ATOM 948 C C . ALA A 1 126 ? 5.301 -0.254 2.546 1.00 96.56 126 ALA A C 1
ATOM 950 O O . ALA A 1 126 ? 4.308 -0.132 3.262 1.00 96.56 126 ALA A O 1
ATOM 951 N N . HIS A 1 127 ? 5.825 -1.455 2.304 1.00 96.06 127 HIS A N 1
ATOM 952 C CA . HIS A 1 127 ? 5.188 -2.683 2.795 1.00 96.06 127 HIS A CA 1
ATOM 953 C C . HIS A 1 127 ? 5.232 -2.784 4.321 1.00 96.06 127 HIS A C 1
ATOM 955 O O . HIS A 1 127 ? 4.233 -3.140 4.945 1.00 96.06 127 HIS A O 1
ATOM 961 N N . THR A 1 128 ? 6.353 -2.397 4.930 1.00 98.06 128 THR A N 1
ATOM 962 C CA . THR A 1 128 ? 6.513 -2.390 6.389 1.00 98.06 128 THR A CA 1
ATOM 963 C C . THR A 1 128 ? 5.555 -1.395 7.039 1.00 98.06 128 THR A C 1
ATOM 965 O O . THR A 1 128 ? 4.888 -1.735 8.012 1.00 98.06 128 THR A O 1
ATOM 968 N N . GLY A 1 129 ? 5.413 -0.191 6.477 1.00 98.00 129 GLY A N 1
ATOM 969 C CA . GLY A 1 129 ? 4.461 0.807 6.966 1.00 98.00 129 GLY A CA 1
ATOM 970 C C . GLY A 1 129 ? 3.015 0.308 6.920 1.00 98.00 129 GLY A C 1
ATOM 971 O O . GLY A 1 129 ? 2.309 0.397 7.926 1.00 98.00 129 GLY A O 1
ATOM 972 N N . MET A 1 130 ? 2.593 -0.305 5.806 1.00 97.38 130 MET A N 1
ATOM 973 C CA . MET A 1 130 ? 1.270 -0.941 5.719 1.00 97.38 130 MET A CA 1
ATOM 974 C C . MET A 1 130 ? 1.100 -2.040 6.773 1.00 97.38 130 MET A C 1
ATOM 976 O O . MET A 1 130 ? 0.093 -2.048 7.481 1.00 97.38 130 MET A O 1
ATOM 980 N N . ALA A 1 131 ? 2.087 -2.932 6.913 1.00 97.75 131 ALA A N 1
ATOM 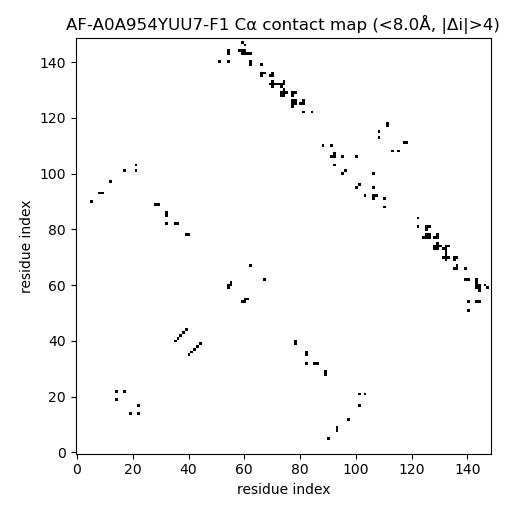981 C CA . ALA A 1 131 ? 2.046 -4.032 7.873 1.00 97.75 131 ALA A CA 1
ATOM 982 C C . ALA A 1 131 ? 1.923 -3.533 9.321 1.00 97.75 131 ALA A C 1
ATOM 984 O O . ALA A 1 131 ? 1.095 -4.043 10.073 1.00 97.75 131 ALA A O 1
ATOM 985 N N . ILE A 1 132 ? 2.670 -2.491 9.701 1.00 98.38 132 ILE A N 1
ATOM 986 C CA . ILE A 1 132 ? 2.562 -1.869 11.029 1.00 98.38 132 ILE A CA 1
ATOM 987 C C . ILE A 1 132 ? 1.170 -1.250 11.220 1.00 98.38 132 ILE A C 1
ATOM 989 O O . ILE A 1 132 ? 0.543 -1.463 12.258 1.00 98.38 132 ILE A O 1
ATOM 993 N N . GLY A 1 133 ? 0.652 -0.519 10.226 1.00 97.88 133 GLY A N 1
ATOM 994 C CA . GLY A 1 133 ? -0.688 0.076 10.288 1.00 97.88 133 GLY A CA 1
ATOM 995 C C . GLY A 1 133 ? -1.796 -0.962 10.503 1.00 97.88 133 GLY A C 1
ATOM 996 O O . GLY A 1 133 ? -2.687 -0.754 11.335 1.00 97.88 133 GLY A O 1
ATOM 997 N N . LEU A 1 134 ? -1.705 -2.096 9.802 1.00 97.81 134 LEU A N 1
ATOM 998 C CA . LEU A 1 134 ? -2.601 -3.244 9.961 1.00 97.81 134 LEU A CA 1
ATOM 999 C C . LEU A 1 134 ? -2.406 -3.942 11.311 1.00 97.81 134 LEU A C 1
ATOM 1001 O O . LEU A 1 134 ? -3.387 -4.285 11.963 1.00 97.81 134 LEU A O 1
ATOM 1005 N N . GLY A 1 135 ? -1.166 -4.093 11.778 1.00 98.19 135 GLY A N 1
ATOM 1006 C CA . GLY A 1 135 ? -0.866 -4.656 13.095 1.00 98.19 135 GLY A CA 1
ATOM 1007 C C . GLY A 1 135 ? -1.493 -3.843 14.230 1.00 98.19 135 GLY A C 1
ATOM 1008 O O . GLY A 1 135 ? -2.123 -4.411 15.120 1.00 98.19 135 GLY A O 1
ATOM 1009 N N . ILE A 1 136 ? -1.415 -2.508 14.160 1.00 98.19 136 ILE A N 1
ATOM 1010 C CA . ILE A 1 136 ? -2.088 -1.604 15.110 1.00 98.19 136 ILE A CA 1
ATOM 1011 C C . ILE A 1 136 ? -3.603 -1.829 15.100 1.00 98.19 136 ILE A C 1
ATOM 1013 O O . ILE A 1 136 ? -4.225 -1.869 16.167 1.00 98.19 136 ILE A O 1
ATOM 1017 N N . PHE A 1 137 ? -4.196 -1.986 13.913 1.00 98.12 137 PHE A N 1
ATOM 1018 C CA . PHE A 1 137 ? -5.625 -2.252 13.767 1.00 98.12 137 PHE A CA 1
ATOM 1019 C C . PHE A 1 137 ? -6.011 -3.584 14.417 1.00 98.12 137 PHE A C 1
ATOM 1021 O O . PHE A 1 137 ? -6.873 -3.600 15.293 1.00 98.12 137 PHE A O 1
ATOM 1028 N N . VAL A 1 138 ? -5.341 -4.678 14.039 1.00 97.88 138 VAL A N 1
ATOM 1029 C CA . VAL A 1 138 ? -5.630 -6.035 14.533 1.00 97.88 138 VAL A CA 1
ATOM 1030 C C . VAL A 1 138 ? -5.454 -6.111 16.047 1.00 97.88 138 VAL A C 1
ATOM 1032 O O . VAL A 1 138 ? -6.320 -6.635 16.743 1.00 97.88 138 VAL A O 1
ATOM 1035 N N . TRP A 1 139 ? -4.382 -5.521 16.577 1.00 97.94 139 TRP A N 1
ATOM 1036 C CA . TRP A 1 139 ? -4.158 -5.442 18.019 1.00 97.94 139 TRP A CA 1
ATOM 1037 C C . TRP A 1 139 ? -5.274 -4.677 18.742 1.00 97.94 139 TRP A C 1
ATOM 1039 O O . TRP A 1 139 ? -5.757 -5.110 19.788 1.00 97.94 139 TRP A O 1
ATOM 1049 N N . SER A 1 140 ? -5.711 -3.547 18.184 1.00 97.12 140 SER A N 1
ATOM 1050 C CA . SER A 1 140 ? -6.783 -2.737 18.777 1.00 97.12 140 SER A CA 1
ATOM 1051 C C . SER A 1 140 ? -8.138 -3.442 18.716 1.00 97.12 140 SER A C 1
ATOM 1053 O O . SER A 1 140 ? -8.908 -3.365 19.671 1.00 97.12 140 SER A O 1
ATOM 1055 N N . LEU A 1 141 ? -8.408 -4.159 17.623 1.00 96.81 141 LEU A N 1
ATOM 1056 C CA . LEU A 1 141 ? -9.594 -4.995 17.456 1.00 96.81 141 LEU A CA 1
ATOM 1057 C C . LEU A 1 141 ? -9.614 -6.140 18.479 1.00 96.81 141 LEU A C 1
ATOM 1059 O O . LEU A 1 141 ? -10.629 -6.375 19.126 1.00 96.81 141 LEU A O 1
ATOM 1063 N N . TRP A 1 142 ? -8.480 -6.812 18.680 1.00 96.69 142 TRP A N 1
ATOM 1064 C CA . TRP A 1 142 ? -8.354 -7.865 19.686 1.00 96.69 142 TRP A CA 1
ATOM 1065 C C . TRP A 1 142 ? -8.602 -7.340 21.106 1.00 96.69 142 TRP A C 1
ATOM 1067 O O . TRP A 1 142 ? -9.370 -7.939 21.856 1.00 96.69 142 TRP A O 1
ATOM 1077 N N . ARG A 1 143 ? -8.027 -6.183 21.465 1.00 96.19 143 ARG A N 1
ATOM 1078 C CA . ARG A 1 143 ? -8.294 -5.540 22.765 1.00 96.19 143 ARG A CA 1
ATOM 1079 C C . ARG A 1 143 ? -9.770 -5.189 22.950 1.00 96.19 143 ARG A C 1
ATOM 1081 O O . ARG A 1 143 ? -10.324 -5.457 24.008 1.00 96.19 143 ARG A O 1
ATOM 1088 N N . SER A 1 144 ? -10.404 -4.660 21.903 1.00 95.06 144 SER A N 1
ATOM 1089 C CA . SER A 1 144 ? -11.839 -4.340 21.884 1.00 95.06 144 SER A CA 1
ATOM 1090 C C . SER A 1 144 ? -12.732 -5.545 22.214 1.00 95.06 144 SER A C 1
ATOM 1092 O O . SER A 1 144 ? -13.790 -5.380 22.827 1.00 95.06 144 SER A O 1
ATOM 1094 N N . LEU A 1 145 ? -12.306 -6.753 21.837 1.00 95.06 145 LEU A N 1
ATOM 1095 C CA . LEU A 1 145 ? -13.008 -7.998 22.142 1.00 95.06 145 LEU A CA 1
ATOM 1096 C C . LEU A 1 145 ? -12.663 -8.567 23.525 1.00 95.06 145 LEU A C 1
ATOM 1098 O O . LEU A 1 145 ? -13.521 -9.196 24.140 1.00 95.06 145 LEU A O 1
ATOM 1102 N N . ARG A 1 146 ? -11.427 -8.369 24.006 1.00 92.38 146 ARG A N 1
ATOM 1103 C CA . ARG A 1 146 ? -10.927 -8.974 25.251 1.00 92.38 146 ARG A CA 1
ATOM 1104 C C . ARG A 1 146 ? -11.407 -8.279 26.518 1.00 92.38 146 ARG A C 1
ATOM 1106 O O . ARG A 1 146 ? -11.595 -8.961 27.513 1.00 92.38 146 ARG A O 1
ATOM 1113 N N . ASP A 1 147 ? -11.650 -6.971 26.495 1.00 74.25 147 ASP A N 1
ATOM 1114 C CA . ASP A 1 147 ? -12.081 -6.201 27.679 1.00 74.25 147 ASP A CA 1
ATOM 1115 C C . ASP A 1 147 ? -13.520 -6.555 28.159 1.00 74.25 147 ASP A C 1
ATOM 1117 O O . ASP A 1 147 ? -14.183 -5.765 28.825 1.00 74.25 147 ASP A O 1
ATOM 1121 N N . ARG A 1 148 ? -14.016 -7.750 27.804 1.00 63.69 148 ARG A N 1
ATOM 1122 C CA . ARG A 1 148 ? -15.295 -8.344 28.208 1.00 63.69 148 ARG A CA 1
ATOM 1123 C C . ARG A 1 148 ? -15.172 -9.585 29.091 1.00 63.69 148 ARG A C 1
ATOM 1125 O O . ARG A 1 148 ? -16.189 -9.998 29.641 1.00 63.69 148 ARG A O 1
ATOM 1132 N N . SER A 1 149 ? -13.992 -10.206 29.153 1.00 50.22 149 SER A N 1
ATOM 1133 C CA . SER A 1 149 ? -13.695 -11.326 30.061 1.00 50.22 149 SER A CA 1
ATOM 1134 C C . SER A 1 149 ? -13.182 -10.804 31.391 1.00 50.22 149 SER A C 1
ATOM 1136 O O . SER A 1 149 ? -13.645 -11.307 32.431 1.00 50.22 149 SER A O 1
#

Nearest PDB structures (foldseek):
  8dt0-assembly2_B  TM=5.229E-01  e=7.348E-01  synthetic construct
  5are-assembly1_W  TM=2.989E-01  e=2.551E+00  Bos taurus